Protein AF-A0A0B2VCI3-F1 (afdb_monomer)

Mean predicted aligned error: 4.59 Å

pLDDT: mean 90.61, std 8.67, range [49.47, 96.56]

Organism: Toxocara canis (NCBI:txid6265)

Structure (mmCIF, N/CA/C/O backbone):
data_AF-A0A0B2VCI3-F1
#
_entry.id   AF-A0A0B2VCI3-F1
#
loop_
_atom_site.group_PDB
_atom_site.id
_atom_site.type_symbol
_atom_site.label_atom_id
_atom_site.label_alt_id
_atom_site.label_comp_id
_atom_site.label_asym_id
_atom_site.label_entity_id
_atom_site.label_seq_id
_atom_site.pdbx_PDB_ins_code
_atom_site.Cartn_x
_atom_site.Cartn_y
_atom_site.Cartn_z
_atom_site.occupancy
_atom_site.B_iso_or_equiv
_atom_site.auth_seq_id
_atom_site.auth_comp_id
_atom_site.auth_asym_id
_atom_site.auth_atom_id
_atom_site.pdbx_PDB_model_num
ATOM 1 N N . MET A 1 1 ? 4.829 -20.608 -25.087 1.00 49.47 1 MET A N 1
ATOM 2 C CA . MET A 1 1 ? 5.200 -19.787 -23.917 1.00 49.47 1 MET A CA 1
ATOM 3 C C . MET A 1 1 ? 6.021 -18.655 -24.489 1.00 49.47 1 MET A C 1
ATOM 5 O O . MET A 1 1 ? 7.230 -18.788 -24.617 1.00 49.47 1 MET A O 1
ATOM 9 N N . ASP A 1 2 ? 5.336 -17.635 -24.997 1.00 52.28 2 ASP A N 1
ATOM 10 C CA . ASP A 1 2 ? 5.977 -16.486 -25.630 1.00 52.28 2 ASP A CA 1
ATOM 11 C C . ASP A 1 2 ? 6.664 -15.684 -24.530 1.00 52.28 2 ASP A C 1
ATOM 13 O O . ASP A 1 2 ? 6.039 -14.937 -23.778 1.00 52.28 2 ASP A O 1
ATOM 17 N N . ALA A 1 3 ? 7.952 -15.956 -24.341 1.00 63.38 3 ALA A N 1
ATOM 18 C CA . ALA A 1 3 ? 8.780 -15.187 -23.441 1.00 63.38 3 ALA A CA 1
ATOM 19 C C . ALA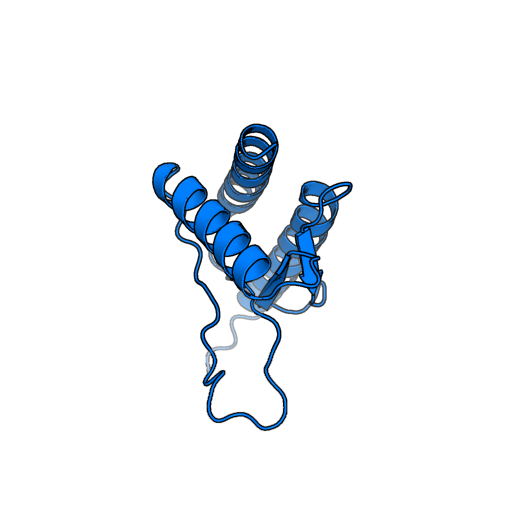 A 1 3 ? 8.960 -13.815 -24.089 1.00 63.38 3 ALA A C 1
ATOM 21 O O . ALA A 1 3 ? 9.726 -13.674 -25.036 1.00 63.38 3 ALA A O 1
ATOM 22 N N . GLU A 1 4 ? 8.222 -12.820 -23.608 1.00 74.50 4 GLU A N 1
ATOM 23 C CA . GLU A 1 4 ? 8.493 -11.412 -23.878 1.00 74.50 4 GLU A CA 1
ATOM 24 C C . GLU A 1 4 ? 9.448 -10.928 -22.771 1.00 74.50 4 GLU A C 1
ATOM 26 O O . GLU A 1 4 ? 8.993 -10.480 -21.715 1.00 74.50 4 GLU A O 1
ATOM 31 N N . PRO A 1 5 ? 10.780 -11.092 -22.924 1.00 79.69 5 PRO A N 1
ATOM 32 C CA . PRO A 1 5 ? 11.741 -10.807 -21.856 1.00 79.69 5 PRO A CA 1
ATOM 33 C C . PRO A 1 5 ? 11.680 -9.345 -21.401 1.00 79.69 5 PRO A C 1
ATOM 35 O O . PRO A 1 5 ? 11.901 -9.049 -20.227 1.00 79.69 5 PRO A O 1
ATOM 38 N N . GLU A 1 6 ? 11.307 -8.437 -22.303 1.00 87.25 6 GLU A N 1
ATOM 39 C CA . GLU A 1 6 ? 11.105 -7.022 -21.998 1.00 87.25 6 GLU A CA 1
ATOM 40 C C . GLU A 1 6 ? 10.004 -6.802 -20.960 1.00 87.25 6 GLU A C 1
ATOM 42 O O . GLU A 1 6 ? 10.144 -5.947 -20.087 1.00 87.25 6 GLU A O 1
ATOM 47 N N . ARG A 1 7 ? 8.943 -7.618 -20.981 1.00 89.00 7 ARG A N 1
ATOM 48 C CA . ARG A 1 7 ? 7.857 -7.557 -19.998 1.00 89.00 7 ARG A CA 1
ATOM 49 C C . ARG A 1 7 ? 8.361 -7.824 -18.585 1.00 89.00 7 ARG A C 1
ATOM 51 O O . ARG A 1 7 ? 7.954 -7.145 -17.646 1.00 89.00 7 ARG A O 1
ATOM 58 N N . PHE A 1 8 ? 9.277 -8.778 -18.438 1.00 88.25 8 PHE A N 1
ATOM 59 C CA . PHE A 1 8 ? 9.890 -9.089 -17.150 1.00 88.25 8 PHE A CA 1
ATOM 60 C C . PHE A 1 8 ? 10.818 -7.965 -16.673 1.00 88.25 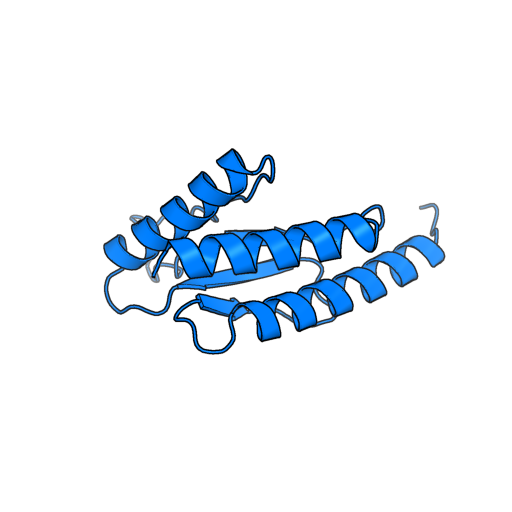8 PHE A C 1
ATOM 62 O O . PHE A 1 8 ? 10.819 -7.634 -15.488 1.00 88.25 8 PHE A O 1
ATOM 69 N N . LEU A 1 9 ? 11.570 -7.341 -17.587 1.00 91.19 9 LEU A N 1
ATOM 70 C CA . LEU A 1 9 ? 12.407 -6.180 -17.267 1.00 91.19 9 LEU A CA 1
ATOM 71 C C . LEU A 1 9 ? 11.561 -4.986 -16.807 1.00 91.19 9 LEU A C 1
ATOM 73 O O . LEU A 1 9 ? 11.879 -4.392 -15.775 1.00 91.19 9 LEU A O 1
ATOM 77 N N . ARG A 1 10 ? 10.456 -4.689 -17.509 1.00 93.31 10 ARG A N 1
ATOM 78 C CA . ARG A 1 10 ? 9.490 -3.648 -17.116 1.00 93.31 10 ARG A CA 1
ATOM 79 C C . ARG A 1 10 ? 8.871 -3.947 -15.757 1.00 93.31 10 ARG A C 1
ATOM 81 O O . ARG A 1 10 ? 8.921 -3.103 -14.871 1.00 93.31 10 ARG A O 1
ATOM 88 N N . LEU A 1 11 ? 8.371 -5.169 -15.554 1.00 93.69 11 LEU A N 1
ATOM 89 C CA . LEU A 1 11 ? 7.806 -5.577 -14.267 1.00 93.69 11 LEU A CA 1
ATOM 90 C C . LEU A 1 11 ? 8.817 -5.391 -13.135 1.00 93.69 11 LEU A C 1
ATOM 92 O O . LEU A 1 11 ? 8.480 -4.813 -12.112 1.00 93.69 11 LEU A O 1
ATOM 96 N N . ARG A 1 12 ? 10.066 -5.832 -13.323 1.00 92.69 12 ARG A 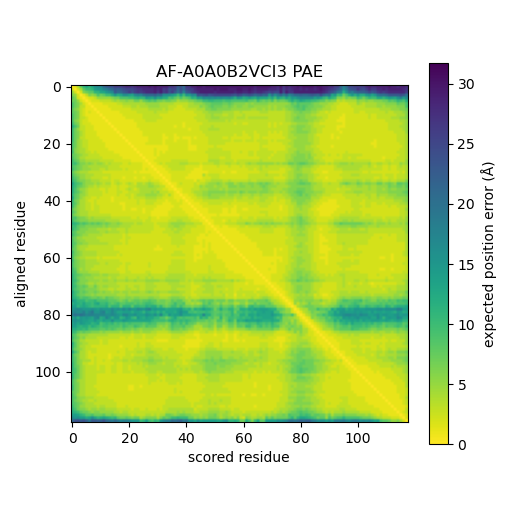N 1
ATOM 97 C CA . ARG A 1 12 ? 11.117 -5.700 -12.308 1.00 92.69 12 ARG A CA 1
ATOM 98 C C . ARG A 1 12 ? 11.433 -4.239 -11.982 1.00 92.69 12 ARG A C 1
ATOM 100 O O . ARG A 1 12 ? 11.637 -3.923 -10.812 1.00 92.69 12 ARG A O 1
ATOM 107 N N . ALA A 1 13 ? 11.477 -3.366 -12.988 1.00 93.81 13 ALA A N 1
ATOM 108 C CA . ALA A 1 13 ? 11.641 -1.931 -12.773 1.00 93.81 13 ALA A CA 1
ATOM 109 C C . ALA A 1 13 ? 10.461 -1.357 -11.972 1.00 93.81 13 ALA A C 1
ATOM 111 O O . ALA A 1 13 ? 10.679 -0.691 -10.960 1.00 93.81 13 ALA A O 1
ATOM 112 N N . ASN A 1 14 ? 9.231 -1.714 -12.348 1.00 95.44 14 ASN A N 1
ATOM 113 C CA . ASN A 1 14 ? 8.012 -1.278 -11.667 1.00 95.44 14 ASN A CA 1
ATOM 114 C C . ASN A 1 14 ? 7.960 -1.763 -10.210 1.00 95.44 14 ASN A C 1
ATOM 116 O O . ASN A 1 14 ? 7.654 -0.975 -9.320 1.00 95.44 14 ASN A O 1
ATOM 120 N N . CYS A 1 15 ? 8.331 -3.019 -9.931 1.00 95.38 15 CYS A N 1
ATOM 121 C CA . CYS A 1 15 ? 8.426 -3.542 -8.562 1.00 95.38 15 CYS A CA 1
ATOM 122 C C . CYS A 1 15 ? 9.363 -2.694 -7.698 1.00 95.38 15 CYS A C 1
ATOM 124 O O . CYS A 1 15 ? 9.041 -2.389 -6.549 1.00 95.38 15 CYS A O 1
ATOM 126 N N . LYS A 1 16 ? 10.511 -2.292 -8.254 1.00 95.38 16 LYS A N 1
ATOM 127 C CA . LYS A 1 16 ? 11.500 -1.491 -7.539 1.00 95.38 16 LYS A CA 1
ATOM 128 C C . LYS A 1 16 ? 10.998 -0.080 -7.257 1.00 95.38 16 LYS A C 1
ATOM 130 O O . LYS A 1 16 ? 11.096 0.365 -6.115 1.00 95.38 16 LYS A O 1
ATOM 135 N N . VAL A 1 17 ? 10.453 0.597 -8.270 1.00 95.06 17 VAL A N 1
ATOM 136 C CA . VAL A 1 17 ? 9.877 1.945 -8.127 1.00 95.06 17 VAL A CA 1
ATOM 137 C C . VAL A 1 17 ? 8.761 1.930 -7.087 1.00 95.06 17 VAL A C 1
ATOM 139 O O . VAL A 1 17 ? 8.791 2.718 -6.146 1.00 95.06 17 VAL A O 1
ATOM 142 N N . LEU A 1 18 ? 7.835 0.974 -7.193 1.00 95.31 18 LEU A N 1
ATOM 143 C CA . LEU A 1 18 ? 6.731 0.821 -6.254 1.00 95.31 18 LEU A CA 1
ATOM 144 C C . LEU A 1 18 ? 7.223 0.549 -4.827 1.00 95.31 18 LEU A C 1
ATOM 146 O O . LEU A 1 18 ? 6.777 1.209 -3.895 1.00 95.31 18 LEU A O 1
ATOM 150 N N . HIS A 1 19 ? 8.135 -0.407 -4.638 1.00 96.00 19 HIS A N 1
ATOM 151 C CA . HIS A 1 19 ? 8.624 -0.775 -3.308 1.00 96.00 19 HIS A CA 1
ATOM 152 C C . HIS A 1 19 ? 9.343 0.392 -2.621 1.00 96.00 19 HIS A C 1
ATOM 154 O O . HIS A 1 19 ? 9.027 0.715 -1.478 1.00 96.00 19 HIS A O 1
ATOM 160 N N . VAL A 1 20 ? 10.269 1.060 -3.320 1.00 96.06 20 VAL A N 1
ATOM 161 C CA . VAL A 1 20 ? 10.993 2.222 -2.778 1.00 96.06 20 VAL A CA 1
ATOM 162 C C . VAL A 1 20 ? 10.039 3.389 -2.524 1.00 96.06 20 VAL A C 1
ATOM 164 O O . VAL A 1 20 ? 10.112 4.015 -1.469 1.00 96.06 20 VAL A O 1
ATOM 167 N N . GLY A 1 21 ? 9.116 3.644 -3.453 1.00 95.75 21 GLY A N 1
ATOM 168 C CA . GLY A 1 21 ? 8.100 4.681 -3.314 1.00 95.75 21 GLY A CA 1
ATOM 169 C C . GLY A 1 21 ? 7.226 4.475 -2.082 1.00 95.75 21 GLY A C 1
ATOM 170 O O . GLY A 1 21 ? 7.092 5.387 -1.275 1.00 95.75 21 GLY A O 1
ATOM 171 N N . LEU A 1 22 ? 6.702 3.263 -1.876 1.00 96.19 22 LEU A N 1
ATOM 172 C CA . LEU A 1 22 ? 5.892 2.942 -0.699 1.00 96.19 22 LEU A CA 1
ATOM 173 C C . LEU A 1 22 ? 6.688 3.100 0.606 1.00 96.19 22 LEU A C 1
ATOM 175 O O . LEU A 1 22 ? 6.150 3.624 1.579 1.00 96.19 22 LEU A O 1
ATOM 179 N N . LEU A 1 23 ? 7.957 2.674 0.640 1.00 96.19 23 LEU A N 1
ATOM 180 C CA . LEU A 1 23 ? 8.810 2.840 1.824 1.00 96.19 23 LEU A CA 1
ATOM 181 C C . LEU A 1 23 ? 8.997 4.314 2.199 1.00 96.19 23 LEU A C 1
ATOM 183 O O . LEU A 1 23 ? 8.902 4.653 3.377 1.00 96.19 23 LEU A O 1
ATOM 187 N N . GLU A 1 24 ? 9.243 5.184 1.219 1.00 95.75 24 GLU A N 1
ATOM 188 C CA . GLU A 1 24 ? 9.391 6.619 1.475 1.00 95.75 24 GLU A CA 1
ATOM 189 C C . GLU A 1 24 ? 8.049 7.287 1.808 1.00 95.75 24 GLU A C 1
ATOM 191 O O . GLU A 1 24 ? 7.997 8.090 2.736 1.00 95.75 24 GLU A O 1
ATOM 196 N N . THR A 1 25 ? 6.953 6.912 1.141 1.00 94.75 25 THR A N 1
ATOM 197 C CA . THR A 1 25 ? 5.600 7.422 1.423 1.00 94.75 25 THR A CA 1
ATOM 198 C C . THR A 1 25 ? 5.139 7.106 2.846 1.00 94.75 25 THR A C 1
ATOM 200 O O . THR A 1 25 ? 4.548 7.957 3.505 1.00 94.75 25 THR A O 1
ATOM 203 N N . PHE A 1 26 ? 5.412 5.901 3.351 1.00 95.25 26 PHE A N 1
ATOM 204 C CA . PHE A 1 26 ? 4.993 5.508 4.700 1.00 95.25 26 PHE A CA 1
ATOM 205 C C . PHE A 1 26 ? 6.002 5.866 5.794 1.00 95.25 26 PHE A C 1
ATOM 207 O O . PHE A 1 26 ? 5.740 5.635 6.980 1.00 95.25 26 PHE A O 1
ATOM 214 N N . LYS A 1 27 ? 7.145 6.448 5.434 1.00 94.56 27 LYS A N 1
ATOM 215 C CA . LYS A 1 27 ? 8.190 6.843 6.376 1.00 94.56 27 LYS A CA 1
ATOM 216 C C . LYS A 1 27 ? 7.649 7.829 7.407 1.00 94.56 27 LYS A C 1
ATOM 218 O O . LYS A 1 27 ? 7.073 8.854 7.069 1.00 94.56 27 LYS A O 1
ATOM 223 N N . GLY A 1 28 ? 7.855 7.518 8.684 1.00 91.38 28 GLY A N 1
ATOM 224 C CA . GLY A 1 28 ? 7.351 8.335 9.794 1.00 91.38 28 GLY A CA 1
ATOM 225 C C . GLY A 1 28 ? 5.887 8.076 10.160 1.00 91.38 28 GLY A C 1
ATOM 226 O O . GLY A 1 28 ? 5.449 8.537 11.210 1.00 91.38 28 GLY A O 1
ATOM 227 N N . THR A 1 29 ? 5.154 7.283 9.374 1.00 94.44 29 THR A N 1
ATOM 228 C CA . THR A 1 29 ? 3.786 6.863 9.701 1.00 94.44 29 THR A CA 1
ATOM 229 C C . THR A 1 29 ? 3.774 5.540 10.478 1.00 94.44 29 THR A C 1
ATOM 231 O O . THR A 1 29 ? 4.805 4.904 10.710 1.00 94.44 29 THR A O 1
ATOM 234 N N . LYS A 1 30 ? 2.583 5.093 10.893 1.00 95.56 30 LYS A N 1
ATOM 235 C CA . LYS A 1 30 ? 2.370 3.745 11.448 1.00 95.56 30 LYS A CA 1
ATOM 236 C C . LYS A 1 30 ? 2.179 2.666 10.373 1.00 95.56 30 LYS A C 1
ATOM 238 O O . LYS A 1 30 ? 2.026 1.500 10.734 1.00 95.56 30 LYS A O 1
ATOM 243 N N . PHE A 1 31 ? 2.152 3.019 9.090 1.00 96.06 31 PHE A N 1
ATOM 244 C CA . PHE A 1 31 ? 2.037 2.038 8.017 1.00 96.06 31 PHE A CA 1
ATOM 245 C C . PHE A 1 31 ? 3.398 1.408 7.706 1.00 96.06 31 PHE A C 1
ATOM 247 O O . PHE A 1 31 ? 4.427 2.076 7.705 1.00 96.06 31 PHE A O 1
ATOM 254 N N . GLU A 1 32 ? 3.402 0.103 7.453 1.00 95.94 32 GLU A N 1
ATOM 255 C CA . GLU A 1 32 ? 4.611 -0.685 7.210 1.00 95.94 32 GLU A CA 1
ATOM 256 C C . GLU A 1 32 ? 4.475 -1.470 5.910 1.00 95.94 32 GLU A C 1
ATOM 258 O O . GLU A 1 32 ? 3.432 -2.068 5.647 1.00 95.94 32 GLU A O 1
ATOM 263 N N . VAL A 1 33 ? 5.548 -1.526 5.123 1.00 96.12 33 VAL A N 1
ATOM 264 C CA . VAL A 1 33 ? 5.608 -2.329 3.897 1.00 96.12 33 VAL A CA 1
ATOM 265 C C . VAL A 1 33 ? 6.383 -3.610 4.176 1.00 96.12 33 VAL A C 1
ATOM 267 O O . VAL A 1 33 ? 7.496 -3.569 4.695 1.00 96.12 33 VAL A O 1
ATOM 270 N N . ASN A 1 34 ? 5.823 -4.753 3.793 1.00 94.06 34 ASN A N 1
ATOM 271 C CA . ASN A 1 34 ? 6.532 -6.025 3.738 1.00 94.06 34 ASN A CA 1
ATOM 272 C C . ASN A 1 34 ? 6.542 -6.548 2.302 1.00 94.06 34 ASN A C 1
ATOM 274 O O . ASN A 1 34 ? 5.496 -6.701 1.666 1.00 94.06 34 ASN A O 1
ATOM 278 N N . GLY A 1 35 ? 7.735 -6.844 1.814 1.00 89.81 35 GLY A N 1
ATOM 279 C CA . GLY A 1 35 ? 7.976 -7.340 0.473 1.00 89.81 35 GLY A CA 1
ATOM 280 C C . GLY A 1 35 ? 9.428 -7.097 0.085 1.00 89.81 35 GLY A C 1
ATOM 281 O O . GLY A 1 35 ? 10.232 -6.623 0.884 1.00 89.81 35 GLY A O 1
ATOM 282 N N . SER A 1 36 ? 9.765 -7.443 -1.150 1.00 92.19 36 SER A N 1
ATOM 283 C CA . SER A 1 36 ? 11.088 -7.214 -1.736 1.00 92.19 36 SER A CA 1
ATOM 284 C C . SER A 1 36 ? 10.954 -6.296 -2.945 1.00 92.19 36 SER A C 1
ATOM 286 O O . SER A 1 36 ? 9.933 -6.358 -3.627 1.00 92.19 36 SER A O 1
ATOM 288 N N . GLU A 1 37 ? 11.996 -5.531 -3.284 1.00 92.06 37 GLU A N 1
ATOM 289 C CA . GLU A 1 37 ? 12.061 -4.749 -4.534 1.00 92.06 37 GLU A CA 1
ATOM 290 C C . GLU A 1 37 ? 11.892 -5.606 -5.806 1.00 92.06 37 GLU A C 1
ATOM 292 O O . GLU A 1 37 ? 11.611 -5.080 -6.878 1.00 92.06 37 GLU A O 1
ATOM 297 N N . PHE A 1 38 ? 12.044 -6.931 -5.698 1.00 90.00 38 PHE A N 1
ATOM 298 C CA . PHE A 1 38 ? 11.829 -7.879 -6.797 1.00 90.00 38 PHE A CA 1
ATOM 299 C C . PHE A 1 38 ? 10.456 -8.557 -6.765 1.00 90.00 38 PHE A C 1
ATOM 301 O O . PHE A 1 38 ? 10.102 -9.257 -7.714 1.00 90.00 38 PHE A O 1
ATOM 308 N N . SER A 1 39 ? 9.685 -8.373 -5.692 1.00 91.25 39 SER A N 1
ATOM 309 C CA . SER A 1 39 ? 8.347 -8.941 -5.573 1.00 91.25 39 SER A CA 1
ATOM 310 C C . SER A 1 39 ? 7.327 -8.024 -6.249 1.00 91.25 39 SER A C 1
ATOM 312 O O . SER A 1 39 ? 7.251 -6.845 -5.900 1.00 91.25 39 SER A O 1
ATOM 314 N N . PRO A 1 40 ? 6.486 -8.544 -7.158 1.00 92.62 40 PRO A N 1
ATOM 315 C CA . PRO A 1 40 ? 5.370 -7.773 -7.692 1.00 92.62 40 PRO A CA 1
ATOM 316 C C . PRO A 1 40 ? 4.299 -7.505 -6.639 1.00 92.62 40 PRO A C 1
ATOM 318 O O . PRO A 1 40 ? 3.531 -6.570 -6.801 1.00 92.62 40 PRO A O 1
ATOM 321 N N . ILE A 1 41 ? 4.248 -8.288 -5.558 1.00 94.50 41 ILE A N 1
ATOM 322 C CA . ILE A 1 41 ? 3.274 -8.117 -4.480 1.00 94.50 41 ILE A CA 1
ATOM 323 C C . ILE A 1 41 ? 3.969 -7.490 -3.276 1.00 94.50 41 ILE A C 1
ATOM 325 O O . ILE A 1 41 ? 4.962 -8.024 -2.774 1.00 94.50 41 ILE A O 1
ATOM 329 N N . GLN A 1 42 ? 3.408 -6.384 -2.803 1.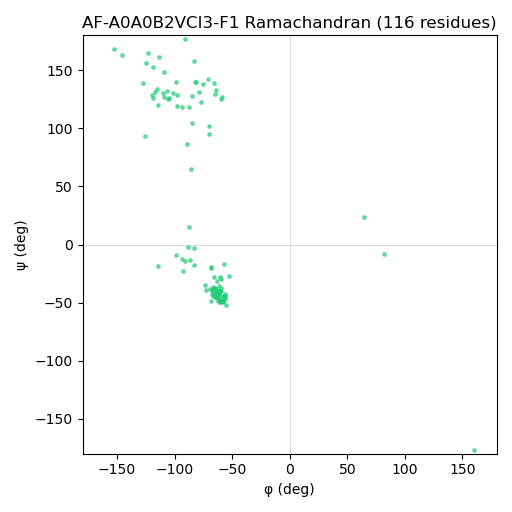00 94.81 42 GLN A N 1
ATOM 330 C CA . GLN A 1 42 ? 3.784 -5.701 -1.573 1.00 94.81 42 GLN A CA 1
ATOM 331 C C . GLN A 1 42 ? 2.606 -5.762 -0.603 1.00 94.81 42 GLN A C 1
ATOM 333 O O . GLN A 1 42 ? 1.457 -5.507 -0.978 1.00 94.81 42 GLN A O 1
ATOM 338 N N . HIS A 1 43 ? 2.884 -6.104 0.649 1.00 95.81 43 HIS A N 1
ATOM 339 C CA . HIS A 1 43 ? 1.898 -6.047 1.718 1.00 95.81 43 HIS A CA 1
ATOM 340 C C . HIS A 1 43 ? 2.067 -4.754 2.502 1.00 95.81 43 HIS A C 1
ATOM 342 O O . HIS A 1 43 ? 3.161 -4.466 2.979 1.00 95.81 43 HIS A O 1
ATOM 348 N N . VAL A 1 44 ? 0.978 -4.013 2.681 1.00 96.56 44 VAL A N 1
ATOM 349 C CA . VAL A 1 44 ? 0.934 -2.839 3.556 1.00 96.56 44 VAL A CA 1
ATOM 350 C C . VAL A 1 44 ? 0.175 -3.201 4.825 1.00 96.56 44 VAL A C 1
ATOM 352 O O . VAL A 1 44 ? -0.963 -3.670 4.762 1.00 96.56 44 VAL A O 1
ATOM 355 N N . TYR A 1 45 ? 0.805 -2.987 5.972 1.00 96.25 45 TYR A N 1
ATOM 356 C CA . TYR A 1 45 ? 0.249 -3.214 7.301 1.00 96.25 45 TYR A CA 1
ATOM 357 C C . TYR A 1 45 ? 0.081 -1.893 8.040 1.00 96.25 45 TYR A C 1
ATOM 359 O O . TYR A 1 45 ? 0.728 -0.905 7.712 1.00 96.25 45 TYR A O 1
ATOM 367 N N . TYR A 1 46 ? -0.743 -1.901 9.083 1.00 96.12 46 TYR A N 1
ATOM 368 C CA . TYR A 1 46 ? -0.791 -0.831 10.072 1.00 96.12 46 TYR A CA 1
ATOM 369 C C . TYR A 1 46 ? -0.226 -1.357 11.392 1.00 96.12 46 TYR A C 1
ATOM 371 O O . TYR A 1 46 ? -0.568 -2.466 11.813 1.00 96.12 46 TYR A O 1
ATOM 379 N N . ARG A 1 47 ? 0.703 -0.628 12.010 1.00 95.31 47 ARG A N 1
ATOM 380 C CA . ARG A 1 47 ? 1.339 -1.000 13.279 1.00 95.31 47 ARG A CA 1
ATOM 381 C C . ARG A 1 47 ? 0.479 -0.551 14.449 1.00 95.31 47 ARG A C 1
ATOM 383 O O . ARG A 1 47 ? 0.466 0.628 14.804 1.00 95.31 47 ARG A O 1
ATOM 390 N N . ASP A 1 48 ? -0.186 -1.527 15.045 1.00 94.44 48 ASP A N 1
ATOM 391 C CA . ASP A 1 48 ? -0.923 -1.407 16.293 1.00 94.44 48 ASP A CA 1
ATOM 392 C C . ASP A 1 48 ? -0.953 -2.776 16.991 1.00 94.44 48 ASP A C 1
ATOM 394 O O . ASP A 1 48 ? -0.595 -3.781 16.370 1.00 94.44 48 ASP A O 1
ATOM 398 N N . ASP A 1 49 ? -1.365 -2.811 18.255 1.00 91.56 49 ASP A N 1
ATOM 399 C CA . ASP A 1 49 ? -1.534 -4.059 19.012 1.00 91.56 49 ASP A CA 1
ATOM 400 C C . ASP A 1 49 ? -2.976 -4.583 18.902 1.00 91.56 49 ASP A C 1
ATOM 402 O O . ASP A 1 49 ? -3.222 -5.784 19.034 1.00 91.56 49 ASP A O 1
ATOM 406 N N . ASP A 1 50 ? -3.932 -3.698 18.599 1.00 92.25 50 ASP A N 1
ATOM 407 C CA . ASP A 1 50 ? -5.340 -4.050 18.432 1.00 92.25 50 ASP A CA 1
ATOM 408 C C . ASP A 1 50 ? -5.680 -4.344 16.959 1.00 92.25 50 ASP A C 1
ATOM 410 O O . ASP A 1 50 ? -5.587 -3.486 16.074 1.00 92.25 50 ASP A O 1
ATOM 414 N N . ARG A 1 51 ? -6.123 -5.579 16.687 1.00 90.56 51 ARG A N 1
ATOM 415 C CA . ARG A 1 51 ? -6.534 -6.029 15.347 1.00 90.56 51 ARG A CA 1
ATOM 416 C C . ARG A 1 51 ? -7.693 -5.209 14.787 1.00 90.56 51 ARG A C 1
ATOM 418 O O . ARG A 1 51 ? -7.703 -4.956 13.584 1.00 90.56 51 ARG A O 1
ATOM 425 N N . GLU A 1 52 ? -8.650 -4.798 15.612 1.00 92.06 52 GLU A N 1
ATOM 426 C CA . GLU A 1 52 ? -9.799 -4.009 15.162 1.00 92.06 52 GLU A CA 1
ATOM 427 C C . GLU A 1 52 ? -9.357 -2.610 14.717 1.00 92.06 52 GLU A C 1
ATOM 429 O O . GLU A 1 52 ? -9.792 -2.121 13.671 1.00 92.06 52 GLU A O 1
ATOM 434 N N . VAL A 1 53 ? -8.406 -2.007 15.439 1.00 94.06 53 VAL A N 1
ATOM 435 C CA . VAL A 1 53 ? -7.780 -0.734 15.048 1.00 94.06 53 VAL A CA 1
ATOM 436 C C . VAL A 1 53 ? -7.010 -0.890 13.737 1.00 94.06 53 VAL A C 1
ATOM 438 O O . VAL A 1 53 ? -7.176 -0.065 12.834 1.00 94.06 53 VAL A O 1
ATOM 441 N N . MET A 1 54 ? -6.219 -1.959 13.593 1.00 94.44 54 MET A N 1
ATOM 442 C CA . MET A 1 54 ? -5.505 -2.256 12.344 1.00 94.44 54 MET A CA 1
ATOM 443 C C . MET A 1 54 ? -6.472 -2.414 11.163 1.00 94.44 54 MET A C 1
ATOM 445 O O . MET A 1 54 ? -6.264 -1.809 10.111 1.00 94.44 54 MET A O 1
ATOM 449 N N . GLU A 1 55 ? -7.537 -3.202 11.324 1.00 93.81 55 GLU A N 1
ATOM 450 C CA . GLU A 1 55 ? -8.581 -3.398 10.311 1.00 93.81 55 GLU A CA 1
ATOM 451 C C . GLU A 1 55 ? -9.234 -2.077 9.915 1.00 93.81 55 GLU A C 1
ATOM 453 O O . GLU A 1 55 ? -9.327 -1.771 8.725 1.00 93.81 55 GLU A O 1
ATOM 458 N N . LYS A 1 56 ? -9.642 -1.276 10.903 1.00 94.94 56 LYS A N 1
ATOM 459 C CA . LYS A 1 56 ? -10.286 0.018 10.678 1.00 94.94 56 LYS A CA 1
ATOM 460 C C . LYS A 1 56 ? -9.378 0.967 9.905 1.00 94.94 56 LYS A C 1
ATOM 462 O O . LYS A 1 56 ? -9.823 1.535 8.914 1.00 94.94 56 LYS A O 1
ATOM 467 N N . LYS A 1 57 ? -8.112 1.102 10.309 1.00 95.50 57 LYS A N 1
ATOM 468 C CA . LYS A 1 57 ? -7.153 2.008 9.655 1.00 95.50 57 LYS A CA 1
ATOM 469 C C . LYS A 1 57 ? -6.814 1.583 8.233 1.00 95.50 57 LYS A C 1
ATOM 471 O O . LYS A 1 57 ? -6.665 2.426 7.355 1.00 95.50 57 LYS A O 1
ATOM 476 N N . LEU A 1 58 ? -6.725 0.280 7.987 1.00 95.69 58 LEU A N 1
ATOM 477 C CA . LEU A 1 58 ? -6.494 -0.229 6.641 1.00 95.69 58 LEU A CA 1
ATOM 478 C C . LEU A 1 58 ? -7.743 -0.112 5.751 1.00 95.69 58 LEU A C 1
ATOM 480 O O . LEU A 1 58 ? -7.592 0.129 4.559 1.00 95.69 58 LEU A O 1
ATOM 484 N N . ASN A 1 59 ? -8.955 -0.268 6.295 1.00 95.44 59 ASN A N 1
ATOM 485 C CA . ASN A 1 59 ? -10.188 -0.007 5.543 1.00 95.44 59 ASN A CA 1
ATOM 486 C C . ASN A 1 59 ? -10.317 1.485 5.210 1.00 95.44 59 ASN A C 1
ATOM 488 O O . ASN A 1 59 ? -10.554 1.815 4.060 1.00 95.44 59 ASN A O 1
ATOM 492 N N . GLU A 1 60 ? -10.044 2.371 6.171 1.00 95.88 60 GLU A N 1
ATOM 493 C CA . GLU A 1 60 ? -10.055 3.826 5.972 1.00 95.88 60 GLU A CA 1
ATOM 494 C C . GLU A 1 60 ? -9.113 4.257 4.836 1.00 95.88 60 GLU A C 1
ATOM 496 O O . GLU A 1 60 ? -9.513 5.023 3.963 1.00 95.88 60 GLU A O 1
ATOM 501 N N . LEU A 1 61 ? -7.892 3.708 4.788 1.00 95.88 61 LEU A N 1
ATOM 502 C CA . LEU A 1 61 ? -6.961 3.962 3.685 1.00 95.88 61 LEU A CA 1
ATOM 503 C C . LEU A 1 61 ? -7.513 3.466 2.338 1.00 95.88 61 LEU A C 1
ATOM 505 O O . LEU A 1 61 ? -7.382 4.153 1.329 1.00 95.88 61 LEU A O 1
ATOM 509 N N . VAL A 1 62 ? -8.122 2.277 2.301 1.00 95.50 62 VAL A N 1
ATOM 510 C CA . VAL A 1 62 ? -8.727 1.735 1.072 1.00 95.50 62 VAL A CA 1
ATOM 511 C C . VAL A 1 62 ? -9.890 2.607 0.600 1.00 95.50 62 VAL A C 1
ATOM 513 O O . VAL A 1 62 ? -9.955 2.919 -0.587 1.00 95.50 62 VAL A O 1
ATOM 516 N N . ASP A 1 63 ? -10.761 3.024 1.514 1.00 95.62 63 ASP A N 1
ATOM 517 C CA . ASP A 1 63 ? -11.943 3.829 1.208 1.00 95.62 63 ASP A CA 1
ATOM 518 C C . ASP A 1 63 ? -11.540 5.215 0.681 1.00 95.62 63 ASP A C 1
ATOM 520 O O . ASP A 1 63 ? -12.029 5.645 -0.363 1.00 95.62 63 ASP A O 1
ATOM 524 N N . GLN A 1 64 ? -10.569 5.880 1.315 1.00 95.62 64 GLN A N 1
ATOM 525 C CA . GLN A 1 64 ? -10.076 7.180 0.845 1.00 95.62 64 GLN A CA 1
ATOM 526 C C . GLN A 1 64 ? -9.363 7.090 -0.508 1.00 95.62 64 GLN A C 1
ATOM 528 O O . GLN A 1 64 ? -9.537 7.957 -1.365 1.00 95.62 64 GLN A O 1
ATOM 533 N N . MET A 1 65 ? -8.588 6.030 -0.749 1.00 95.94 65 MET A N 1
ATOM 534 C CA . MET A 1 65 ? -7.986 5.805 -2.067 1.00 95.94 65 MET A CA 1
ATOM 535 C C . MET A 1 65 ? -9.058 5.546 -3.132 1.00 95.94 65 MET A C 1
ATOM 537 O O . MET A 1 65 ? -8.949 6.054 -4.251 1.00 95.94 65 MET A O 1
ATOM 541 N N . P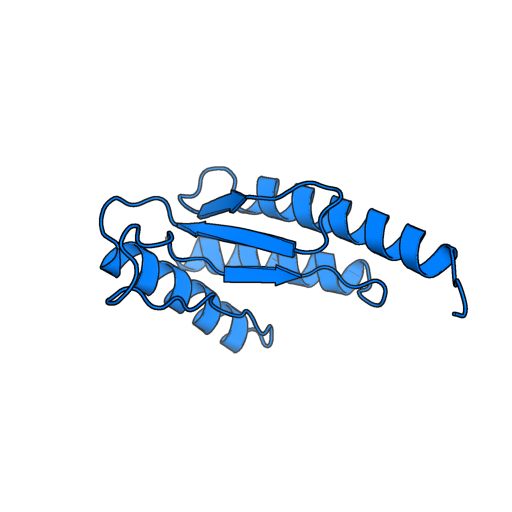HE A 1 66 ? -10.130 4.835 -2.772 1.00 95.19 66 PHE A N 1
ATOM 542 C CA . PHE A 1 66 ? -11.264 4.594 -3.658 1.00 95.19 66 PHE A CA 1
ATOM 543 C C . PHE A 1 66 ? -11.990 5.894 -4.033 1.00 95.19 66 PHE A C 1
ATOM 545 O O . PHE A 1 66 ? -12.301 6.096 -5.207 1.00 95.19 66 PHE A O 1
ATOM 552 N N . GLU A 1 67 ? -12.172 6.824 -3.090 1.00 94.88 67 GLU A N 1
ATOM 553 C CA . GLU A 1 67 ? -12.701 8.171 -3.371 1.00 94.88 67 GLU A CA 1
ATOM 554 C C . GLU A 1 67 ? -11.820 8.963 -4.353 1.00 94.88 67 GLU A C 1
ATOM 556 O O . GLU A 1 67 ? -12.316 9.790 -5.121 1.00 94.88 67 GLU A O 1
ATOM 561 N N . LYS A 1 68 ? -10.515 8.675 -4.388 1.00 93.62 68 LYS A N 1
ATOM 562 C CA . LYS A 1 68 ? -9.554 9.225 -5.358 1.00 93.62 68 LYS A CA 1
ATOM 563 C C . LYS A 1 68 ? -9.460 8.409 -6.652 1.00 93.62 68 LYS A C 1
ATOM 565 O O . LYS A 1 68 ? -8.550 8.626 -7.443 1.00 93.62 68 LYS A O 1
ATOM 570 N N . SER A 1 69 ? -10.421 7.517 -6.905 1.00 93.12 69 SER A N 1
ATOM 571 C CA . SER A 1 69 ? -10.490 6.644 -8.089 1.00 93.12 69 SER A CA 1
ATOM 572 C C . SER A 1 69 ? -9.357 5.616 -8.199 1.00 93.12 69 SER A C 1
ATOM 574 O O . SER A 1 69 ? -9.081 5.115 -9.289 1.00 93.12 69 SER A O 1
ATOM 576 N N . ILE A 1 70 ? -8.725 5.253 -7.079 1.00 93.69 70 ILE A N 1
ATOM 577 C CA . ILE A 1 70 ? -7.701 4.207 -7.017 1.00 93.69 70 ILE A CA 1
ATOM 578 C C . ILE A 1 70 ? -8.219 3.042 -6.179 1.00 93.69 70 ILE A C 1
ATOM 580 O O . ILE A 1 70 ? -8.499 3.170 -4.990 1.00 93.69 70 ILE A O 1
ATOM 584 N N . VAL A 1 71 ? -8.301 1.862 -6.788 1.00 92.50 71 VAL A N 1
ATOM 585 C CA . VAL A 1 71 ? -8.786 0.665 -6.098 1.00 92.50 71 VAL A CA 1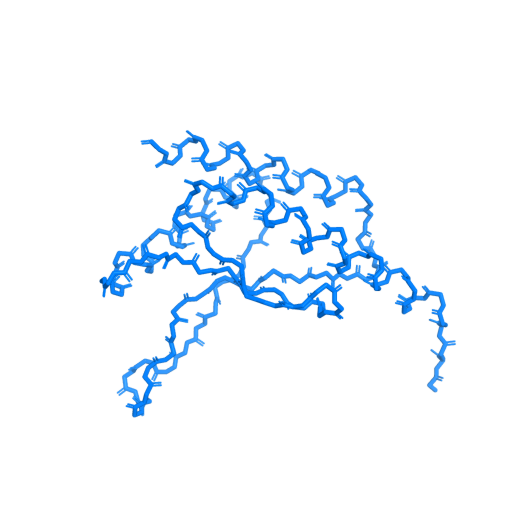
ATOM 586 C C . VAL A 1 71 ? -7.634 -0.045 -5.392 1.00 92.50 71 VAL A C 1
ATOM 588 O O . VAL A 1 71 ? -6.714 -0.553 -6.030 1.00 92.50 71 VAL A O 1
ATOM 591 N N . LEU A 1 72 ? -7.726 -0.141 -4.066 1.00 93.00 72 LEU A N 1
ATOM 592 C CA . LEU A 1 72 ? -6.865 -0.983 -3.237 1.00 93.00 72 LEU A CA 1
ATOM 593 C C . LEU A 1 72 ? -7.643 -2.177 -2.684 1.00 93.00 72 LEU A C 1
ATOM 595 O O . LEU A 1 72 ? -8.841 -2.094 -2.426 1.00 93.00 72 LEU A O 1
ATOM 599 N N . THR A 1 73 ? -6.961 -3.309 -2.489 1.00 89.69 73 THR A N 1
ATOM 600 C CA . THR A 1 73 ? -7.607 -4.545 -2.022 1.00 89.69 73 THR A CA 1
ATOM 601 C C . THR A 1 73 ? -7.077 -4.989 -0.666 1.00 89.69 73 THR A C 1
ATOM 603 O O . THR A 1 73 ? -5.869 -5.073 -0.429 1.00 89.69 73 THR A O 1
ATOM 606 N N . ARG A 1 74 ? -8.003 -5.301 0.244 1.00 93.62 74 ARG A N 1
ATOM 607 C CA . ARG A 1 74 ? -7.703 -5.900 1.549 1.00 93.62 74 ARG A CA 1
ATOM 608 C C . ARG A 1 74 ? -7.371 -7.381 1.371 1.00 93.62 74 ARG A C 1
ATOM 610 O O . ARG A 1 74 ? -8.067 -8.096 0.651 1.00 93.62 74 ARG A O 1
ATOM 617 N N . ALA A 1 75 ? -6.354 -7.863 2.074 1.00 88.56 75 ALA A N 1
ATOM 618 C CA . ALA A 1 75 ? -6.153 -9.291 2.268 1.00 88.56 75 ALA A CA 1
ATOM 619 C C . ALA A 1 75 ? -7.141 -9.786 3.335 1.00 88.56 75 ALA A C 1
ATOM 621 O O . ALA A 1 75 ? -7.149 -9.274 4.454 1.00 88.56 75 ALA A O 1
ATOM 622 N N . ARG A 1 76 ? -7.982 -10.763 2.984 1.00 81.44 76 ARG A N 1
ATOM 623 C CA . ARG A 1 76 ? -8.916 -11.421 3.908 1.00 81.44 76 ARG A CA 1
ATOM 624 C C . ARG A 1 76 ? -8.413 -12.828 4.217 1.00 81.44 76 ARG A C 1
ATOM 626 O O . ARG A 1 76 ? -8.063 -13.561 3.293 1.00 81.44 76 ARG A O 1
ATOM 633 N N . TYR A 1 77 ? -8.387 -13.172 5.499 1.00 79.50 77 TYR A N 1
ATOM 634 C CA . TYR A 1 77 ? -7.961 -14.470 6.019 1.00 79.50 77 TYR A CA 1
ATOM 635 C C . TYR A 1 77 ? -9.091 -15.089 6.853 1.00 79.50 77 TYR A C 1
ATOM 637 O O . TYR A 1 77 ? -10.068 -14.414 7.195 1.00 79.50 77 TYR A O 1
ATOM 645 N N . LEU A 1 78 ? -8.990 -16.386 7.145 1.00 75.44 78 LEU A N 1
ATOM 646 C CA . LEU A 1 78 ? -9.967 -17.104 7.967 1.00 75.44 78 LEU A CA 1
ATOM 647 C C . LEU A 1 78 ? -9.618 -16.945 9.451 1.00 75.44 78 LEU A C 1
ATOM 649 O O . LEU A 1 78 ? -9.293 -17.900 10.149 1.00 75.44 78 LEU A O 1
ATOM 653 N N . ASP A 1 79 ? -9.709 -15.707 9.932 1.00 68.62 79 ASP A N 1
ATOM 654 C CA . ASP A 1 79 ? -9.237 -15.270 11.254 1.00 68.62 79 ASP A CA 1
ATOM 655 C C . ASP A 1 79 ? -9.765 -16.102 12.436 1.00 68.62 79 ASP A C 1
ATOM 657 O O . ASP A 1 79 ? -9.132 -16.153 13.487 1.00 68.62 79 ASP A O 1
ATOM 661 N N . LYS A 1 80 ? -10.943 -16.720 12.285 1.00 71.56 80 LYS A N 1
ATOM 662 C CA . LYS A 1 80 ? -11.619 -17.515 13.326 1.00 71.56 80 LYS A CA 1
ATOM 663 C C . LYS A 1 80 ? -11.252 -19.000 13.304 1.00 71.56 80 LYS A C 1
ATOM 665 O O . LYS A 1 80 ? -11.583 -19.712 14.247 1.00 71.56 80 LYS A O 1
ATOM 670 N N . GLU A 1 81 ? -10.628 -19.462 12.227 1.00 74.19 81 GLU A N 1
ATOM 671 C CA . GLU A 1 81 ? -10.339 -20.878 11.974 1.00 74.19 81 GLU A CA 1
ATOM 672 C C . GLU A 1 81 ? -8.830 -21.161 11.963 1.00 74.19 81 GLU A C 1
ATOM 674 O O . GLU A 1 81 ? -8.408 -22.303 12.137 1.00 74.19 81 GLU A O 1
ATOM 679 N N . GLU A 1 82 ? -8.001 -20.128 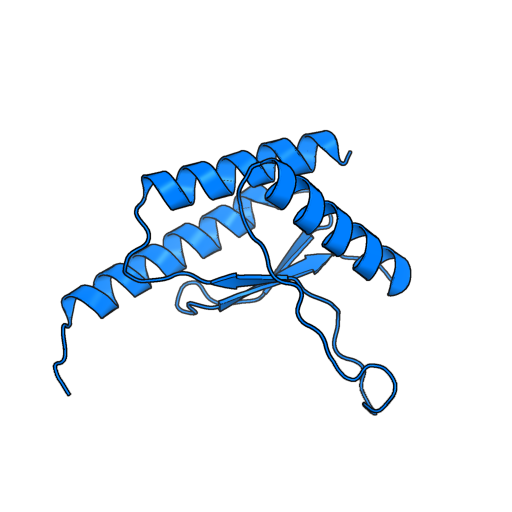11.800 1.00 77.19 82 GLU A N 1
ATOM 680 C CA . GLU A 1 82 ? -6.550 -20.255 11.857 1.00 77.19 82 GLU A CA 1
ATOM 681 C C . GLU A 1 82 ? -6.035 -20.343 13.299 1.00 77.19 82 GLU A C 1
ATOM 683 O O . GLU A 1 82 ? -6.326 -19.505 14.149 1.00 77.19 82 GLU A O 1
ATOM 688 N N . VAL A 1 83 ? -5.178 -21.337 13.553 1.00 79.06 83 VAL A N 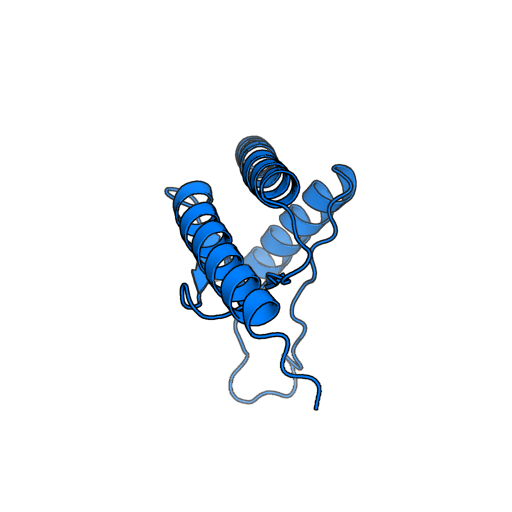1
ATOM 689 C CA . VAL A 1 83 ? -4.456 -21.485 14.831 1.00 79.06 83 VAL A CA 1
ATOM 690 C C . VAL A 1 83 ? -3.517 -20.295 15.082 1.00 79.06 83 VAL A C 1
ATOM 692 O O . VAL A 1 83 ? -3.298 -19.908 16.228 1.00 79.06 83 VAL A O 1
ATOM 695 N N . PHE A 1 84 ? -2.983 -19.701 14.009 1.00 79.44 84 PHE A N 1
ATOM 696 C CA . PHE A 1 84 ? -2.099 -18.537 14.046 1.00 79.44 84 PHE A CA 1
ATOM 697 C C . PHE A 1 84 ? -2.660 -17.438 13.139 1.00 79.44 84 PHE A C 1
ATOM 699 O O . PHE A 1 84 ? -2.373 -17.445 11.942 1.00 79.44 84 PHE A O 1
ATOM 706 N N . PRO A 1 85 ? -3.456 -16.502 13.684 1.00 78.88 85 PRO A N 1
ATOM 707 C CA . PRO A 1 85 ? -4.105 -15.473 12.885 1.00 78.88 85 PRO A CA 1
ATOM 708 C C . PRO A 1 85 ? -3.090 -14.606 12.138 1.00 78.88 85 PRO A C 1
ATOM 710 O O . PRO A 1 85 ? -2.211 -13.988 12.747 1.00 78.88 85 PRO A O 1
ATOM 713 N N . ILE A 1 86 ? -3.239 -14.509 10.818 1.00 86.25 86 ILE A N 1
ATOM 714 C CA . ILE A 1 86 ? -2.374 -13.658 9.994 1.00 86.25 86 ILE A CA 1
ATOM 715 C C . ILE A 1 86 ? -2.694 -12.180 10.251 1.00 86.25 86 ILE A C 1
ATOM 717 O O . ILE A 1 86 ? -3.852 -11.786 10.430 1.00 86.25 86 ILE A O 1
ATOM 721 N N . ARG A 1 87 ? -1.655 -11.338 10.270 1.00 89.75 87 ARG A N 1
ATOM 722 C CA . ARG A 1 87 ? -1.795 -9.885 10.427 1.00 89.75 87 ARG A CA 1
ATOM 723 C C . ARG A 1 87 ? -2.556 -9.289 9.227 1.00 89.75 87 ARG A C 1
ATOM 725 O O . ARG A 1 87 ? -2.217 -9.589 8.076 1.00 89.75 87 ARG A O 1
ATOM 732 N N . PRO A 1 88 ? -3.556 -8.423 9.455 1.00 93.12 88 PRO A N 1
ATOM 733 C CA . PRO A 1 88 ? -4.325 -7.829 8.368 1.00 93.12 88 PRO A CA 1
ATOM 734 C C . PRO A 1 88 ? -3.455 -6.913 7.501 1.00 93.12 88 PRO A C 1
ATOM 736 O O . PRO A 1 88 ? -2.643 -6.149 8.016 1.00 93.12 88 PRO A O 1
ATOM 739 N N . SER A 1 89 ? -3.636 -6.960 6.179 1.00 95.44 89 SER A N 1
ATOM 740 C CA . SER A 1 89 ? -2.850 -6.164 5.221 1.00 95.44 89 SER A CA 1
ATOM 741 C C . SER A 1 89 ? -3.656 -5.723 4.003 1.00 95.44 89 SER A C 1
ATOM 743 O O . SER A 1 89 ? -4.722 -6.262 3.712 1.00 95.44 89 SER A O 1
ATOM 745 N N . ILE A 1 90 ? -3.144 -4.731 3.284 1.00 96.38 90 ILE A N 1
ATOM 746 C CA . ILE A 1 90 ? -3.549 -4.376 1.919 1.00 96.38 90 ILE A CA 1
ATOM 747 C C . ILE A 1 90 ? -2.529 -4.991 0.958 1.00 96.38 90 ILE A C 1
ATOM 749 O O . ILE A 1 90 ? -1.330 -4.972 1.244 1.00 96.38 90 ILE A O 1
ATOM 753 N N . ARG A 1 91 ? -2.989 -5.538 -0.172 1.00 94.81 91 ARG A N 1
ATOM 754 C CA . ARG A 1 91 ? -2.110 -6.026 -1.243 1.00 94.81 91 ARG A CA 1
ATOM 755 C C . ARG A 1 91 ? -1.990 -4.962 -2.322 1.00 94.81 91 ARG A C 1
ATOM 757 O O . ARG A 1 91 ? -2.984 -4.602 -2.952 1.00 94.81 91 ARG A O 1
ATOM 764 N N . VAL A 1 92 ? -0.767 -4.500 -2.545 1.00 94.44 92 VAL A N 1
ATOM 765 C CA . VAL A 1 92 ? -0.418 -3.590 -3.638 1.00 94.44 92 VAL A CA 1
ATOM 766 C C . VAL A 1 92 ? 0.408 -4.376 -4.643 1.00 94.44 92 VAL A C 1
ATOM 768 O O . VAL A 1 92 ? 1.373 -5.043 -4.266 1.00 94.44 92 VAL A O 1
ATOM 771 N N . MET A 1 93 ? -0.001 -4.352 -5.910 1.00 93.06 93 MET A N 1
ATOM 772 C CA . MET A 1 93 ? 0.612 -5.168 -6.953 1.00 93.06 93 MET A CA 1
ATOM 773 C C . MET A 1 93 ? 1.187 -4.296 -8.063 1.00 93.06 93 MET A C 1
ATOM 775 O O . MET A 1 93 ? 0.483 -3.459 -8.617 1.00 93.06 93 MET A O 1
ATOM 779 N N . ALA A 1 94 ? 2.448 -4.535 -8.411 1.00 92.19 94 ALA A N 1
ATOM 780 C CA . ALA A 1 94 ? 3.050 -4.021 -9.629 1.00 92.19 94 ALA A CA 1
ATOM 781 C C . ALA A 1 94 ? 2.688 -4.928 -10.813 1.00 92.19 94 ALA A C 1
ATOM 783 O O . ALA A 1 94 ? 2.699 -6.158 -10.707 1.00 92.19 94 ALA A O 1
ATOM 784 N N . GLN A 1 95 ? 2.408 -4.314 -11.957 1.00 92.38 95 GLN A N 1
ATOM 785 C CA . GLN A 1 95 ? 2.198 -4.989 -13.235 1.00 92.38 95 GLN A CA 1
ATOM 786 C C . GLN A 1 95 ? 3.153 -4.407 -14.275 1.00 92.38 95 GLN A C 1
ATOM 788 O O . GLN A 1 95 ? 3.620 -3.278 -14.134 1.00 92.38 95 GLN A O 1
ATOM 793 N N . SER A 1 96 ? 3.455 -5.174 -15.319 1.00 93.25 96 SER A N 1
ATOM 794 C CA . SER A 1 96 ? 4.349 -4.746 -16.406 1.00 93.25 96 SER A CA 1
ATOM 795 C C . SER A 1 96 ? 3.774 -3.630 -17.279 1.00 93.25 96 SER A C 1
ATOM 797 O O . SER A 1 96 ? 4.516 -2.991 -18.020 1.00 93.25 96 SER A O 1
ATOM 799 N N . GLU A 1 97 ? 2.459 -3.460 -17.233 1.00 93.19 97 GLU A N 1
ATOM 800 C CA . GLU A 1 97 ? 1.675 -2.525 -18.026 1.00 93.19 97 GLU A CA 1
ATOM 801 C C . GLU A 1 97 ? 1.455 -1.193 -17.293 1.00 93.19 97 GLU A C 1
ATOM 803 O O . GLU A 1 97 ? 1.055 -0.227 -17.934 1.00 93.19 97 GLU A O 1
ATOM 808 N N . LEU A 1 98 ? 1.751 -1.128 -15.985 1.00 92.00 98 LEU A N 1
ATOM 809 C CA . LEU A 1 98 ? 1.718 0.126 -15.235 1.00 92.00 98 LEU A CA 1
ATOM 810 C C . LEU A 1 98 ? 2.792 1.077 -15.755 1.00 92.00 98 LEU A C 1
ATOM 812 O O . LEU A 1 98 ? 3.972 0.721 -15.856 1.00 92.00 98 LEU A O 1
ATOM 816 N N . THR A 1 99 ? 2.367 2.296 -16.049 1.00 92.62 99 THR A N 1
ATOM 817 C CA . THR A 1 99 ? 3.241 3.395 -16.443 1.00 92.62 99 THR A CA 1
ATOM 818 C C . THR A 1 99 ? 3.851 4.079 -15.222 1.00 92.62 99 THR A C 1
ATOM 820 O O . THR A 1 99 ? 3.322 4.023 -14.111 1.00 92.62 99 THR A O 1
ATOM 823 N N . GLU A 1 100 ? 4.971 4.768 -15.431 1.00 90.19 100 GLU A N 1
ATOM 824 C CA . GLU A 1 100 ? 5.622 5.567 -14.388 1.00 90.19 100 GLU A CA 1
ATOM 825 C C . GLU A 1 100 ? 4.681 6.645 -13.834 1.00 90.19 100 GLU A C 1
ATOM 827 O O . GLU A 1 100 ? 4.516 6.741 -12.623 1.00 90.19 100 GLU A O 1
ATOM 832 N N . ASN A 1 101 ? 3.953 7.348 -14.709 1.00 92.81 101 ASN A N 1
ATOM 833 C CA . ASN A 1 101 ? 2.974 8.364 -14.315 1.00 92.81 101 ASN A CA 1
ATOM 834 C C . ASN A 1 101 ? 1.856 7.805 -13.420 1.00 92.81 101 ASN A C 1
ATOM 836 O O . ASN A 1 101 ? 1.433 8.473 -12.479 1.00 92.81 101 ASN A O 1
ATOM 840 N N . GLU A 1 102 ? 1.361 6.594 -13.698 1.00 94.19 102 GLU A N 1
ATOM 841 C CA . GLU A 1 102 ? 0.346 5.945 -12.857 1.00 94.19 102 GLU A CA 1
ATOM 842 C C . GLU A 1 102 ? 0.908 5.586 -11.480 1.00 94.19 102 GLU A C 1
ATOM 844 O O . GLU A 1 102 ? 0.231 5.791 -10.473 1.00 94.19 102 GLU A O 1
ATOM 849 N N . MET A 1 103 ? 2.152 5.097 -11.415 1.00 94.06 103 MET A N 1
ATOM 850 C CA . MET A 1 103 ? 2.821 4.798 -10.144 1.00 94.06 103 MET A CA 1
ATOM 851 C C . MET A 1 103 ? 3.113 6.069 -9.339 1.00 94.06 103 MET A C 1
ATOM 853 O O . MET A 1 103 ? 2.875 6.093 -8.134 1.00 94.06 103 MET A O 1
ATOM 857 N N . GLU A 1 104 ? 3.583 7.137 -9.982 1.00 94.06 104 GLU A N 1
ATOM 858 C CA . GLU A 1 104 ? 3.800 8.434 -9.335 1.00 94.06 104 GLU A CA 1
ATOM 859 C C . GLU A 1 104 ? 2.493 9.031 -8.818 1.00 94.06 104 GLU A C 1
ATOM 861 O O . GLU A 1 104 ? 2.428 9.478 -7.670 1.00 94.06 104 GLU A O 1
ATOM 866 N N . HIS A 1 105 ? 1.438 9.005 -9.639 1.00 95.44 105 HIS A N 1
ATOM 867 C CA . HIS A 1 105 ? 0.114 9.460 -9.236 1.00 95.44 105 HIS A CA 1
ATOM 868 C C . HIS A 1 105 ? -0.381 8.673 -8.023 1.00 95.44 105 HIS A C 1
ATOM 870 O O . HIS A 1 105 ? -0.773 9.273 -7.027 1.00 95.44 105 HIS A O 1
ATOM 876 N N . PHE A 1 106 ? -0.267 7.345 -8.070 1.00 95.75 106 PHE A N 1
ATOM 877 C CA . PHE A 1 106 ? -0.611 6.460 -6.966 1.00 95.75 106 PHE A CA 1
ATOM 878 C C . PHE A 1 106 ? 0.126 6.811 -5.666 1.00 95.75 106 PHE A C 1
ATOM 880 O O . PHE A 1 106 ? -0.513 7.008 -4.631 1.00 95.75 106 PHE A O 1
ATOM 887 N N . LEU A 1 107 ? 1.456 6.925 -5.712 1.00 95.31 107 LEU A N 1
ATOM 888 C CA . LEU A 1 107 ? 2.280 7.239 -4.541 1.00 95.31 107 LEU A CA 1
ATOM 889 C C . LEU A 1 107 ? 1.953 8.624 -3.973 1.00 95.31 107 LEU A C 1
ATOM 891 O O . LEU A 1 107 ? 1.829 8.782 -2.758 1.00 95.31 107 LEU A O 1
ATOM 895 N N . LYS A 1 108 ? 1.758 9.616 -4.847 1.00 95.56 108 LYS A N 1
ATOM 896 C CA . LYS A 1 108 ? 1.367 10.971 -4.451 1.00 95.56 108 LYS A CA 1
ATOM 897 C C . LYS A 1 108 ? -0.002 10.982 -3.776 1.00 95.56 108 LYS A C 1
ATOM 899 O O . LYS A 1 108 ? -0.153 11.604 -2.728 1.00 95.56 108 LYS A O 1
ATOM 904 N N . THR A 1 109 ? -0.980 10.279 -4.339 1.00 96.19 109 THR A N 1
ATOM 905 C CA . THR A 1 109 ? -2.324 10.191 -3.765 1.00 96.19 109 THR A CA 1
ATOM 906 C C . THR A 1 109 ? -2.311 9.495 -2.407 1.00 96.19 109 THR A C 1
ATOM 908 O O . THR A 1 109 ? -2.987 9.972 -1.500 1.00 96.19 109 THR A O 1
ATOM 911 N N . ILE A 1 110 ? -1.496 8.449 -2.210 1.00 95.12 110 ILE A N 1
ATOM 912 C CA . ILE A 1 110 ? -1.307 7.872 -0.869 1.00 95.12 110 ILE A CA 1
ATOM 913 C C . ILE A 1 110 ? -0.746 8.921 0.092 1.00 95.12 110 ILE A C 1
ATOM 915 O O . ILE A 1 110 ? -1.284 9.063 1.184 1.00 95.12 110 ILE A O 1
ATOM 919 N N . CYS A 1 111 ? 0.296 9.670 -0.286 1.00 94.00 111 CYS A N 1
ATOM 920 C CA . CYS A 1 111 ? 0.844 10.722 0.579 1.00 94.00 111 CYS A CA 1
ATOM 921 C C . CYS A 1 111 ? -0.226 11.749 0.990 1.00 94.00 111 CYS A C 1
ATOM 923 O O . CYS A 1 111 ? -0.320 12.094 2.164 1.00 94.00 111 CYS A O 1
ATOM 925 N N . GLU A 1 112 ? -1.043 12.213 0.040 1.00 94.38 112 GLU A N 1
ATOM 926 C CA . GLU A 1 112 ? -2.137 13.162 0.297 1.00 94.38 112 GLU A CA 1
ATOM 927 C C . GLU A 1 112 ? -3.197 12.576 1.244 1.00 94.38 112 GLU A C 1
ATOM 929 O O . GLU A 1 112 ? -3.649 13.254 2.165 1.00 94.38 112 GLU A O 1
ATOM 934 N N . VAL A 1 113 ? -3.572 11.310 1.045 1.00 94.56 113 VAL A N 1
ATOM 935 C CA . VAL A 1 113 ? -4.532 10.598 1.904 1.00 94.56 113 VAL A CA 1
ATOM 936 C C . VAL A 1 113 ? -3.977 10.414 3.316 1.00 94.56 113 VAL A C 1
ATOM 938 O O . VAL A 1 113 ? -4.676 10.684 4.287 1.00 94.56 113 VAL A O 1
ATOM 941 N N . LEU A 1 114 ? -2.710 10.024 3.458 1.00 92.31 114 LEU A N 1
ATOM 942 C CA . LEU A 1 114 ? -2.080 9.851 4.769 1.00 92.31 114 LEU A CA 1
ATOM 943 C C . LEU A 1 114 ? -2.041 11.156 5.568 1.00 92.31 114 LEU A C 1
ATOM 945 O O . LEU A 1 114 ? -2.315 11.127 6.762 1.00 92.31 114 LEU A O 1
ATOM 949 N N . GLN A 1 115 ? -1.766 12.286 4.913 1.00 88.69 115 GLN A N 1
ATOM 950 C CA . GLN A 1 115 ? -1.794 13.613 5.542 1.00 88.69 115 GLN A CA 1
ATOM 951 C C . GLN A 1 115 ? -3.201 14.037 5.983 1.00 88.69 115 GLN A C 1
ATOM 953 O O . GLN A 1 115 ? -3.336 14.820 6.916 1.00 88.69 115 GLN A O 1
ATOM 958 N N . ALA A 1 116 ? -4.248 13.546 5.316 1.00 88.25 116 ALA A N 1
ATOM 959 C CA . ALA A 1 116 ? -5.636 13.806 5.694 1.00 88.25 116 ALA A CA 1
ATOM 960 C C . ALA A 1 116 ? -6.153 12.864 6.801 1.00 88.25 116 ALA A C 1
ATOM 962 O O . ALA A 1 116 ? -7.185 13.146 7.408 1.00 88.25 116 ALA A O 1
ATOM 963 N N . MET A 1 117 ? -5.467 11.740 7.037 1.00 81.88 117 MET A N 1
ATOM 964 C CA . MET A 1 117 ? -5.788 10.751 8.075 1.00 81.88 117 MET A CA 1
ATOM 965 C C . MET A 1 117 ? -5.178 11.069 9.452 1.00 81.88 117 MET A C 1
ATOM 967 O O . MET A 1 117 ? -5.547 10.400 10.427 1.00 81.88 117 MET A O 1
ATOM 971 N N . GLU A 1 118 ? -4.226 12.009 9.519 1.00 61.09 118 GLU A N 1
ATOM 972 C CA . GLU A 1 118 ? -3.642 12.558 10.759 1.00 61.09 118 GLU A CA 1
ATOM 973 C C . GLU A 1 118 ? -4.572 13.580 11.428 1.00 61.09 118 GLU A C 1
ATOM 975 O O . GLU A 1 118 ? -4.719 13.483 12.671 1.00 61.09 118 GLU A O 1
#

Foldseek 3Di:
DPCPVLLLVLQLVQLQLLVVLVCVLCPPHQWDWDDDSRAQKIWIWGDDPDLVVRVVVQVLLQVQVVVVVHHKAKDDDPQVPDPDGDGTTIIHGGGSPDDPVNSVVSSVSSSVSVVVVD

Secondary structure (DSSP, 8-state):
----HHHHHHHHHHHHHHHHHHHHHTTTSSEEEES-TT-SEEEEEE--S-HHHHHHHHHHHHHHHHHTT---EEE---TTT-SSPPPPEEEEE--TT--HHHHHHHHHHHHHHHHHH-

Sequence (118 aa):
MDAEPERFLRLRANCKVLHVGLLETFKGTKFEVNGSEFSPIQHVYYRDDDREVMEKKLNELVDQMFEKSIVLTRARYLDKEEVFPIRPSIRVMAQSELTENEMEHFLKTICEVLQAME

Solvent-accessible surface area (backbone atoms only — not comparable to full-atom values): 6769 Å² total; per-residue (Å²): 130,86,79,56,67,64,48,53,53,42,25,43,51,38,10,32,54,51,44,54,46,50,53,61,59,31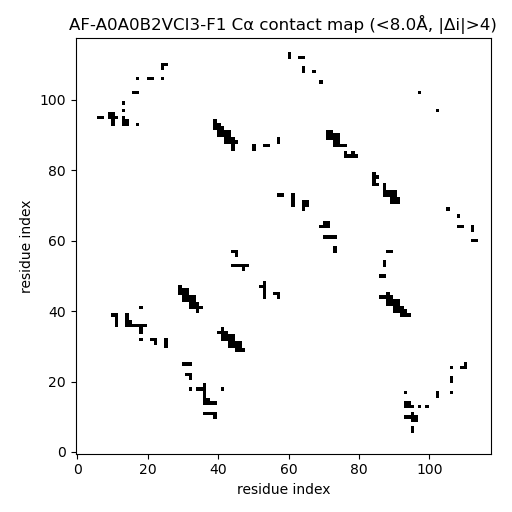,56,94,55,57,46,44,79,47,69,47,49,78,35,44,58,34,36,39,33,54,72,65,91,47,65,68,60,29,51,49,55,55,48,52,53,34,51,56,36,40,77,71,76,39,88,62,46,74,58,84,75,62,65,90,76,45,95,70,63,76,82,68,33,34,55,47,72,50,47,55,82,65,49,70,67,57,54,50,51,51,49,50,51,50,44,56,50,56,66,72,71,109

Radius of gyration: 15.2 Å; Cα contacts (8 Å, |Δi|>4): 154; chains: 1; bounding box: 25×35×45 Å

InterPro domains:
  IPR015422 Pyridoxal phosphate-dependent transferase, small domain [G3DSA:3.90.1150.10] (1-118)
  IPR015424 Pyridoxal phosphate-dependent transferase [SSF53383] (4-116)

Nearest PDB structures (foldseek):
  7k0m-assembly1_A  TM=8.807E-01  e=1.697E-09  Homo sapiens
  7yj2-assembly1_A  TM=8.874E-01  e=3.373E-09  Homo sapiens
  6m4n-assembly1_E  TM=8.709E-01  e=1.342E-07  Homo sapiens
  8qof-assembly1_F  TM=8.619E-01  e=1.749E-05  Saccharomyces cerevisiae
  8iaj-assembly1_A  TM=8.468E-01  e=3.700E-05  Arabidopsis thaliana